Protein AF-E6Q031-F1 (afdb_monomer_lite)

pLDDT: mean 79.94, std 12.67, range [46.47, 94.94]

InterPro domains:
  IPR041916 Anti-sigma factor, zinc-finger domain superfamily [G3DSA:1.10.10.1320] (17-58)

Organism: NCBI:txid410659

Foldseek 3Di:
DDLVVLVVCLVCVQPPPDDDDPVSVVVCVVDVVSVVVSVVVVVVVVVVVPDDDPDPDPCPVVVVVVVVVCVVPVPPQPPVSVVVVVVVCCVPVNDPVPCVVVVVVVVVVCCCVVVVVVVVVVVVVPPDDDDPDPDPPVVVVVVVVVVVVVVVVVVVVVVVVPD

Structure (mmCIF, N/CA/C/O backbone):
data_AF-E6Q031-F1
#
_entry.id   AF-E6Q031-F1
#
loop_
_atom_site.group_PDB
_atom_site.id
_atom_site.type_symbol
_atom_site.label_atom_id
_atom_site.label_alt_id
_atom_site.label_comp_id
_atom_site.label_asym_id
_atom_site.label_entity_id
_atom_site.label_seq_id
_atom_site.pdbx_PDB_ins_code
_atom_site.Cartn_x
_atom_site.Cartn_y
_atom_site.Cartn_z
_atom_site.occupancy
_atom_site.B_iso_or_equiv
_atom_site.auth_seq_id
_atom_site.auth_comp_id
_atom_site.auth_asym_id
_atom_site.auth_atom_id
_atom_site.pdbx_PDB_model_num
ATOM 1 N N . MET A 1 1 ? -12.914 7.758 30.128 1.00 68.50 1 MET A N 1
ATOM 2 C CA . MET A 1 1 ? -12.788 7.711 28.650 1.00 68.50 1 MET A CA 1
ATOM 3 C C . MET A 1 1 ? -14.117 8.090 28.010 1.00 68.50 1 MET A C 1
ATOM 5 O O . MET A 1 1 ? -15.142 7.925 28.657 1.00 68.50 1 MET A O 1
ATOM 9 N N . THR A 1 2 ? -14.118 8.622 26.785 1.00 88.38 2 THR A N 1
ATOM 10 C CA . THR A 1 2 ? -15.358 8.888 26.031 1.00 88.38 2 THR A CA 1
ATOM 11 C C . THR A 1 2 ? -15.638 7.733 25.069 1.00 88.38 2 THR A C 1
ATOM 13 O O . THR A 1 2 ? -14.697 7.117 24.564 1.00 88.38 2 THR A O 1
ATOM 16 N N . CYS A 1 3 ? -16.912 7.470 24.763 1.00 88.44 3 CYS A N 1
ATOM 17 C CA . CYS A 1 3 ? -17.298 6.392 23.843 1.00 88.44 3 CYS A CA 1
ATOM 18 C C . CYS A 1 3 ? -16.631 6.529 22.465 1.00 88.44 3 CYS A C 1
ATOM 20 O O . CYS A 1 3 ? -16.238 5.534 2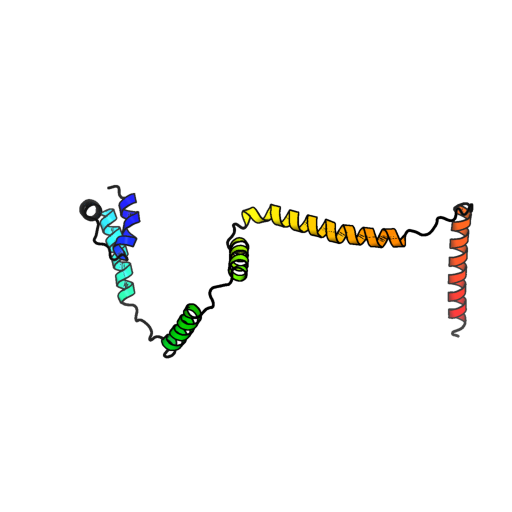1.871 1.00 88.44 3 CYS A O 1
ATOM 22 N N . GLY A 1 4 ? -16.454 7.761 21.967 1.00 88.56 4 GLY A N 1
ATOM 23 C CA . GLY A 1 4 ? -15.810 8.010 20.672 1.00 88.56 4 GLY A CA 1
ATOM 24 C C . GLY A 1 4 ? -14.338 7.586 20.633 1.00 88.56 4 GLY A C 1
ATOM 25 O O . GLY A 1 4 ? -13.894 7.019 19.638 1.00 88.56 4 GLY A O 1
ATOM 26 N N . MET A 1 5 ? -13.598 7.795 21.730 1.00 86.50 5 MET A N 1
ATOM 27 C CA . MET A 1 5 ? -12.213 7.322 21.833 1.00 86.50 5 MET A CA 1
ATOM 28 C C . MET A 1 5 ? -12.155 5.796 21.848 1.00 86.50 5 MET A C 1
ATOM 30 O O . MET A 1 5 ? 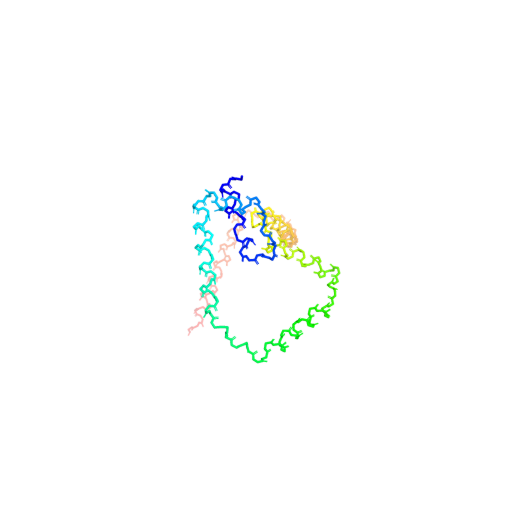-11.397 5.211 21.078 1.00 86.50 5 MET A O 1
ATOM 34 N N . VAL A 1 6 ? -13.001 5.148 22.653 1.00 88.38 6 VAL A N 1
ATOM 35 C CA . VAL A 1 6 ? -13.035 3.680 22.720 1.00 88.38 6 VAL A CA 1
ATOM 36 C C . VAL A 1 6 ? -13.429 3.074 21.377 1.00 88.38 6 VAL A C 1
ATOM 38 O O . VAL A 1 6 ? -12.746 2.167 20.915 1.00 88.38 6 VAL A O 1
ATOM 41 N N . HIS A 1 7 ? -14.438 3.626 20.696 1.00 88.12 7 HIS A N 1
ATOM 42 C CA . HIS A 1 7 ? -14.865 3.162 19.374 1.00 88.12 7 HIS A CA 1
ATOM 43 C C . HIS A 1 7 ? -13.718 3.159 18.350 1.00 88.12 7 HIS A C 1
ATOM 45 O O . HIS A 1 7 ? -13.560 2.193 17.609 1.00 88.12 7 HIS A O 1
ATOM 51 N N . SER A 1 8 ? -12.871 4.195 18.352 1.00 88.75 8 SER A N 1
ATOM 52 C CA . SER A 1 8 ? -11.708 4.262 17.454 1.00 88.75 8 SER A CA 1
ATOM 53 C C . SER A 1 8 ? -10.627 3.215 17.751 1.00 88.75 8 SER A C 1
ATOM 55 O O . SER A 1 8 ? -9.864 2.860 16.858 1.00 88.75 8 SER A O 1
ATOM 57 N N . MET A 1 9 ? -10.578 2.701 18.982 1.00 87.62 9 MET A N 1
ATOM 58 C CA . MET A 1 9 ? -9.595 1.708 19.422 1.00 87.62 9 MET A CA 1
ATOM 59 C C . MET A 1 9 ? -10.090 0.260 19.269 1.00 87.62 9 MET A C 1
ATOM 61 O O . MET A 1 9 ? -9.272 -0.655 19.301 1.00 87.62 9 MET A O 1
ATOM 65 N N . LEU A 1 10 ? -11.396 0.030 19.064 1.00 87.19 10 LEU A N 1
ATOM 66 C CA . LEU A 1 10 ? -11.969 -1.322 18.951 1.00 87.19 10 LEU A CA 1
ATOM 67 C C . LEU A 1 10 ? -11.321 -2.195 17.857 1.00 87.19 10 LEU A C 1
ATOM 69 O O . LEU A 1 10 ? -11.072 -3.366 18.142 1.00 87.19 10 LEU A O 1
ATOM 73 N N . PRO A 1 11 ? -11.024 -1.696 16.635 1.00 86.12 11 PRO A N 1
ATOM 74 C CA . PRO A 1 11 ? -10.413 -2.529 15.597 1.00 86.12 11 PRO A CA 1
ATOM 75 C C . PRO A 1 11 ? -8.995 -2.969 15.965 1.00 86.12 11 PRO A C 1
ATOM 77 O O . PRO A 1 11 ? -8.651 -4.135 15.802 1.00 86.12 11 PRO A O 1
ATOM 80 N N . GLU A 1 12 ? -8.192 -2.057 16.517 1.00 85.75 12 GLU A N 1
ATOM 81 C CA . GLU A 1 12 ? -6.826 -2.364 16.954 1.00 85.75 12 GLU A CA 1
ATOM 82 C C . GLU A 1 12 ? -6.831 -3.405 18.078 1.00 85.75 12 GLU A C 1
ATOM 84 O O . GLU A 1 12 ? -6.000 -4.300 18.097 1.00 85.75 12 GLU A O 1
ATOM 89 N N . MET A 1 13 ? -7.817 -3.363 18.975 1.00 82.12 13 MET A N 1
ATOM 90 C CA . MET A 1 13 ? -7.973 -4.391 20.014 1.00 82.12 13 MET A CA 1
ATOM 91 C C . MET A 1 13 ? -8.370 -5.755 19.469 1.00 82.12 13 MET A C 1
ATOM 93 O O . MET A 1 13 ? -8.132 -6.773 20.114 1.00 82.12 13 MET A O 1
ATOM 97 N N . LEU A 1 14 ? -9.039 -5.772 18.322 1.00 85.12 14 LEU A N 1
ATOM 98 C CA . LEU A 1 14 ? -9.578 -6.988 17.750 1.00 85.12 14 LEU A CA 1
ATOM 99 C C . LEU A 1 14 ? -8.559 -7.706 16.851 1.00 85.12 14 LEU A C 1
ATOM 101 O O . LEU A 1 14 ? -8.535 -8.934 16.831 1.00 85.12 14 LEU A O 1
ATOM 105 N N . PHE A 1 15 ? -7.714 -6.951 16.144 1.00 84.19 15 PHE A N 1
ATOM 106 C CA . PHE A 1 15 ? -6.700 -7.485 15.226 1.00 84.19 15 PHE A CA 1
ATOM 107 C C . PHE A 1 15 ? -5.259 -7.364 15.743 1.00 84.19 15 PHE A C 1
ATOM 109 O O . PHE A 1 15 ? -4.368 -8.053 15.244 1.00 84.19 15 PHE A O 1
ATOM 116 N N . GLY A 1 16 ? -5.010 -6.477 16.703 1.00 77.31 16 GLY A N 1
ATOM 117 C CA . GLY A 1 16 ? -3.687 -6.210 17.250 1.00 77.31 16 GLY A CA 1
ATOM 118 C C . GLY A 1 16 ? -3.263 -7.238 18.295 1.00 77.31 16 GLY A C 1
ATOM 119 O O . GLY A 1 16 ? -4.071 -7.831 19.005 1.00 77.31 16 GLY A O 1
ATOM 120 N N . SER A 1 17 ? -1.951 -7.433 18.419 1.00 61.78 17 SER A N 1
ATOM 121 C CA . SER A 1 17 ? -1.339 -8.320 19.416 1.00 61.78 17 SER A CA 1
ATOM 122 C C . SER A 1 17 ? -1.107 -7.647 20.776 1.00 61.78 17 SER A C 1
ATOM 124 O O . SER A 1 17 ? -0.486 -8.240 21.658 1.00 61.78 17 SER A O 1
ATOM 126 N N . SER A 1 18 ? -1.506 -6.384 20.938 1.00 57.56 18 SER A N 1
ATOM 127 C CA . SER A 1 18 ? -1.286 -5.616 22.164 1.00 57.56 18 SER A CA 1
ATOM 128 C C . SER A 1 18 ? -2.318 -5.965 23.235 1.00 57.56 18 SER A C 1
ATOM 130 O O . SER A 1 18 ? -3.516 -6.000 22.961 1.00 57.56 18 SER A O 1
ATOM 132 N N . SER A 1 19 ? -1.850 -6.169 24.470 1.00 61.12 19 SER A N 1
ATOM 133 C CA . SER A 1 19 ? -2.703 -6.326 25.651 1.00 61.12 19 SER A CA 1
ATOM 134 C C . SER A 1 19 ? -3.661 -5.143 25.785 1.00 61.12 19 SER A C 1
ATOM 136 O O . SER A 1 19 ? -3.236 -3.997 25.623 1.00 61.12 19 SER A O 1
ATOM 138 N N . MET A 1 20 ? -4.927 -5.425 26.096 1.00 66.00 20 MET A N 1
ATOM 139 C CA . MET A 1 20 ? -5.959 -4.406 26.268 1.00 66.00 20 MET A CA 1
ATOM 140 C C . MET A 1 20 ? -5.508 -3.354 27.285 1.00 66.00 20 MET A C 1
ATOM 142 O O . MET A 1 20 ? -5.053 -3.676 28.383 1.00 66.00 20 MET A O 1
ATOM 146 N N . ASP A 1 21 ? -5.621 -2.081 26.907 1.00 79.00 21 ASP A N 1
ATOM 147 C CA . ASP A 1 21 ? -5.434 -0.988 27.851 1.00 79.00 21 ASP A CA 1
ATOM 148 C C . ASP A 1 21 ? -6.534 -1.082 28.920 1.00 79.00 21 ASP A C 1
ATOM 150 O O . ASP A 1 21 ? -7.729 -1.065 28.609 1.00 79.00 21 ASP A O 1
ATOM 154 N N . SER A 1 22 ? -6.126 -1.175 30.187 1.00 81.50 22 SER A N 1
ATOM 155 C CA . SER A 1 22 ? -7.014 -1.240 31.357 1.00 81.50 22 SER A CA 1
ATOM 156 C C . SER A 1 22 ? -8.073 -0.121 31.387 1.00 81.50 22 SER A C 1
ATOM 158 O O . SER A 1 22 ? -9.183 -0.303 31.904 1.00 81.50 22 SER A O 1
ATOM 160 N N . ALA A 1 23 ? -7.774 1.037 30.786 1.00 83.88 23 ALA A N 1
ATOM 161 C CA . ALA A 1 23 ? -8.714 2.150 30.679 1.00 83.88 23 ALA A CA 1
ATOM 162 C C . ALA A 1 23 ? -9.898 1.843 29.740 1.00 83.88 23 ALA A C 1
ATOM 164 O O . ALA A 1 23 ? -11.005 2.347 29.939 1.00 83.88 23 ALA A O 1
ATOM 165 N N . VAL A 1 24 ? -9.687 1.000 28.730 1.00 85.81 24 VAL A N 1
ATOM 166 C CA . VAL A 1 24 ? -10.733 0.589 27.788 1.00 85.81 24 VAL A CA 1
ATOM 167 C C . VAL A 1 24 ? -11.530 -0.591 28.328 1.00 85.81 24 VAL A C 1
ATOM 169 O O . VAL A 1 24 ? -12.749 -0.599 28.180 1.00 85.81 24 VAL A O 1
ATOM 172 N N . GLU A 1 25 ? -10.889 -1.537 29.019 1.00 86.50 25 GLU A N 1
ATOM 173 C CA . GLU A 1 25 ? -11.596 -2.627 29.712 1.00 86.50 25 GLU A CA 1
ATOM 174 C C . GLU A 1 25 ? -12.605 -2.096 30.733 1.00 86.50 25 GLU A C 1
ATOM 176 O O . GLU A 1 25 ? -13.761 -2.523 30.743 1.00 86.50 25 GLU A O 1
ATOM 181 N N . SER A 1 26 ? -12.199 -1.112 31.542 1.00 88.31 26 SER A N 1
ATOM 182 C CA . SER A 1 26 ? -13.100 -0.463 32.503 1.00 88.31 26 SER A CA 1
ATOM 183 C C . SER A 1 26 ? -14.268 0.243 31.810 1.00 88.31 26 SER A C 1
ATOM 185 O O . SER A 1 26 ? -15.412 0.096 32.233 1.00 88.31 26 SER A O 1
ATOM 187 N N . HIS A 1 27 ? -14.026 0.929 30.689 1.00 91.06 27 HIS A N 1
ATOM 188 C CA . HIS A 1 27 ? -15.109 1.558 29.934 1.00 91.06 27 HIS A CA 1
ATOM 189 C C . HIS A 1 27 ? -16.066 0.541 29.296 1.00 91.06 27 HIS A C 1
ATOM 191 O O . HIS A 1 27 ? -17.275 0.766 29.288 1.00 91.06 27 HIS A O 1
ATOM 197 N N . LEU A 1 28 ? -15.557 -0.578 28.772 1.00 89.62 28 LEU A N 1
ATOM 198 C CA . LEU A 1 28 ? -16.390 -1.648 28.213 1.00 89.62 28 LEU A CA 1
ATOM 199 C C . LEU A 1 28 ? -17.247 -2.334 29.285 1.00 89.62 28 LEU A C 1
ATOM 201 O O . LEU A 1 28 ? -18.347 -2.783 28.973 1.00 89.62 28 LEU A O 1
ATOM 205 N N . ALA A 1 29 ? -16.774 -2.394 30.533 1.00 88.75 29 ALA A N 1
ATOM 206 C CA . ALA A 1 29 ? -17.554 -2.906 31.658 1.00 88.75 29 ALA A CA 1
ATOM 207 C C . ALA A 1 29 ? -18.680 -1.945 32.088 1.00 88.75 29 ALA A C 1
ATOM 209 O O . ALA A 1 29 ? -19.731 -2.392 32.541 1.00 88.75 29 ALA A O 1
ATOM 210 N N . GLU A 1 30 ? -18.477 -0.634 31.934 1.00 92.31 30 GLU A N 1
ATOM 211 C CA . GLU A 1 30 ? -19.446 0.396 32.332 1.00 92.31 30 GLU A CA 1
ATOM 212 C C . GLU A 1 30 ? -20.445 0.766 31.221 1.00 92.31 30 GLU A C 1
ATOM 214 O O . GLU A 1 30 ? -21.562 1.200 31.510 1.00 92.31 30 GLU A O 1
ATOM 219 N N . CYS A 1 31 ? -20.070 0.614 29.946 1.00 94.44 31 CYS A N 1
ATOM 220 C CA . CYS A 1 31 ? -20.854 1.081 28.804 1.00 94.44 31 CYS A CA 1
ATOM 221 C C . CYS A 1 31 ? -21.391 -0.073 27.943 1.00 94.44 31 CYS A C 1
ATOM 223 O O . CYS A 1 31 ? -20.680 -0.642 27.111 1.00 94.44 31 CYS A O 1
ATOM 225 N N . SER A 1 32 ? -22.691 -0.357 28.073 1.00 91.88 32 SER A N 1
ATOM 226 C CA . SER A 1 32 ? -23.362 -1.441 27.339 1.00 91.88 32 SER A CA 1
ATOM 227 C C . SER A 1 32 ? -23.353 -1.266 25.816 1.00 91.88 32 SER A C 1
ATOM 229 O O . SER A 1 32 ? -23.251 -2.250 25.090 1.00 91.88 32 SER A O 1
ATOM 231 N N . SER A 1 33 ? -23.414 -0.031 25.304 1.00 92.31 33 SER A N 1
ATOM 232 C CA . SER A 1 33 ? -23.404 0.220 23.855 1.00 92.31 33 SER A CA 1
ATOM 233 C C . SER A 1 33 ? -22.047 -0.096 23.222 1.00 92.31 33 SER A C 1
ATOM 235 O O . SER A 1 33 ? -21.992 -0.726 22.166 1.00 92.31 33 SER A O 1
ATOM 237 N N . CYS A 1 34 ? -20.947 0.290 23.874 1.00 91.12 34 CYS A N 1
ATOM 238 C CA . CYS A 1 34 ? -19.597 -0.053 23.430 1.00 91.12 34 CYS A CA 1
ATOM 239 C C . CYS A 1 34 ? -19.331 -1.559 23.561 1.00 91.12 34 CYS A C 1
ATOM 241 O O . CYS A 1 34 ? -18.721 -2.145 22.666 1.00 91.12 34 CYS A O 1
ATOM 243 N N . GLN A 1 35 ? -19.835 -2.198 24.622 1.00 92.44 35 GLN A N 1
ATOM 244 C CA . GLN A 1 35 ? -19.751 -3.649 24.795 1.00 92.44 35 GLN A CA 1
ATOM 245 C C . GLN A 1 35 ? -20.463 -4.403 23.664 1.00 92.44 35 GLN A C 1
ATOM 247 O O . GLN A 1 35 ? -19.886 -5.328 23.091 1.00 92.44 35 GLN A O 1
ATOM 252 N N . GLN A 1 36 ? -21.682 -3.984 23.314 1.00 93.88 36 GLN A N 1
ATOM 253 C CA . GLN A 1 36 ? -22.458 -4.594 22.236 1.00 93.88 36 GLN A CA 1
ATOM 254 C C . GLN A 1 36 ? -21.754 -4.450 20.879 1.00 93.88 36 GLN A C 1
ATOM 256 O O . GLN A 1 36 ? -21.590 -5.428 20.157 1.00 93.88 36 GLN A O 1
ATOM 261 N N . GLN A 1 37 ? -21.248 -3.256 20.557 1.00 91.56 37 GLN A N 1
ATOM 262 C CA . GLN A 1 37 ? -20.494 -3.046 19.314 1.00 91.56 37 GLN A CA 1
ATOM 263 C C . GLN A 1 37 ? -19.253 -3.942 19.234 1.00 91.56 37 GLN A C 1
ATOM 265 O O . GLN A 1 37 ? -18.958 -4.504 18.181 1.00 91.56 37 GLN A O 1
ATOM 270 N N . PHE A 1 38 ? -18.532 -4.102 20.346 1.00 92.25 38 PHE A N 1
ATOM 271 C CA . PHE A 1 38 ? -17.373 -4.987 20.391 1.00 92.25 38 PHE A CA 1
ATOM 272 C C . PHE A 1 38 ? -17.763 -6.461 20.228 1.00 92.25 38 PHE A C 1
ATOM 274 O O . PHE A 1 38 ? -17.071 -7.201 19.525 1.00 92.25 38 PHE A O 1
ATOM 281 N N . SER A 1 39 ? -18.879 -6.896 20.827 1.00 91.31 39 SER A N 1
ATOM 282 C CA . SER A 1 39 ? -19.379 -8.258 20.628 1.00 91.31 39 SER A CA 1
ATOM 283 C C . SER A 1 39 ? -19.814 -8.513 19.188 1.00 91.31 39 SER A C 1
ATOM 285 O O . SER A 1 39 ? -19.493 -9.573 18.658 1.00 91.31 39 SER A O 1
ATOM 287 N N . ASP A 1 40 ? -20.462 -7.546 18.537 1.00 92.62 40 ASP A N 1
ATOM 288 C CA . ASP A 1 40 ? -20.896 -7.659 17.139 1.00 92.62 40 ASP A CA 1
ATOM 289 C C . ASP A 1 40 ? -19.684 -7.765 16.196 1.00 92.62 40 ASP A C 1
ATOM 291 O O . ASP A 1 40 ? -19.643 -8.596 15.281 1.00 92.62 40 ASP A O 1
ATOM 295 N N . LEU A 1 41 ? -18.639 -6.973 16.460 1.00 91.31 41 LEU A N 1
ATOM 296 C CA . LEU A 1 41 ? -17.389 -7.017 15.700 1.00 91.31 41 LEU A CA 1
ATOM 297 C C . LEU A 1 41 ? -16.667 -8.363 15.887 1.00 91.31 41 LEU A C 1
ATOM 299 O O . LEU A 1 41 ? -16.235 -8.975 14.909 1.00 91.31 41 LEU A O 1
ATOM 303 N N . ARG A 1 42 ? -16.611 -8.875 17.126 1.00 90.81 42 ARG A N 1
ATOM 304 C CA . ARG A 1 42 ? -16.081 -10.216 17.430 1.00 90.81 42 ARG A CA 1
ATOM 305 C C . ARG A 1 42 ? -16.858 -11.321 16.730 1.00 90.81 42 ARG A C 1
ATOM 307 O O . ARG A 1 42 ? -16.246 -12.217 16.159 1.00 90.81 42 ARG A O 1
ATOM 314 N N . GLN A 1 43 ? -18.187 -11.258 16.749 1.00 92.00 43 GLN A N 1
ATOM 315 C CA . GLN A 1 43 ? -19.022 -12.222 16.035 1.00 92.00 43 GLN A CA 1
ATOM 316 C C . GLN A 1 43 ? -18.711 -12.212 14.538 1.00 92.00 43 GLN A C 1
ATOM 318 O O . GLN A 1 43 ? -18.565 -13.275 13.945 1.00 92.00 43 GLN A O 1
ATOM 323 N N . THR A 1 44 ? -18.533 -11.029 13.948 1.00 90.69 44 THR A N 1
ATOM 324 C CA . THR A 1 44 ? -18.197 -10.890 12.524 1.00 90.69 44 THR A CA 1
ATOM 325 C C . THR A 1 44 ? -16.865 -11.558 12.175 1.00 90.69 44 THR A C 1
ATOM 327 O O . THR A 1 44 ? -16.776 -12.227 11.150 1.00 90.69 44 THR A O 1
ATOM 330 N N . ILE A 1 45 ? -15.842 -11.439 13.026 1.00 89.56 45 ILE A N 1
ATOM 331 C CA . ILE A 1 45 ? -14.566 -12.142 12.806 1.00 89.56 45 ILE A CA 1
ATOM 332 C C . ILE A 1 45 ? -14.703 -13.640 13.011 1.00 89.56 45 ILE A C 1
ATOM 334 O O . ILE A 1 45 ? -14.201 -14.403 12.196 1.00 89.56 45 ILE A O 1
ATOM 338 N N . ASN A 1 46 ? -15.422 -14.075 14.041 1.00 89.44 46 ASN A N 1
ATOM 339 C CA . ASN A 1 46 ? -15.626 -15.502 14.273 1.00 89.44 46 ASN A CA 1
ATOM 340 C C . ASN A 1 46 ? -16.343 -16.180 13.087 1.00 89.44 46 ASN A C 1
ATOM 342 O O . ASN A 1 46 ? -16.164 -17.373 12.860 1.00 89.44 46 ASN A O 1
ATOM 346 N N . LEU A 1 47 ? -17.139 -15.441 12.301 1.00 89.50 47 LEU A N 1
ATOM 347 C CA . LEU A 1 47 ? -17.698 -15.955 11.044 1.00 89.50 47 LEU A CA 1
ATOM 348 C C . LEU A 1 47 ? -16.621 -16.202 9.975 1.00 89.50 47 LEU A C 1
ATOM 350 O O . LEU A 1 47 ? -16.773 -17.117 9.167 1.00 89.50 47 LEU A O 1
ATOM 354 N N . LEU A 1 48 ? -15.541 -15.415 9.969 1.00 87.94 48 LEU A N 1
ATOM 355 C CA . LEU A 1 48 ? -14.406 -15.604 9.063 1.00 87.94 48 LEU A CA 1
ATOM 356 C C . LEU A 1 48 ? -13.572 -16.837 9.433 1.00 87.94 48 LEU A C 1
ATOM 358 O O . LEU A 1 48 ? -13.003 -17.446 8.534 1.00 87.94 48 LEU A O 1
ATOM 362 N N . ASP A 1 49 ? -13.558 -17.268 10.699 1.00 84.94 49 ASP A N 1
ATOM 363 C CA . ASP A 1 49 ? -12.861 -18.500 11.111 1.00 84.94 49 ASP A CA 1
ATOM 364 C C . ASP A 1 49 ? -13.472 -19.763 10.482 1.00 84.94 49 ASP A C 1
ATOM 366 O O . ASP A 1 49 ? -12.793 -20.770 10.291 1.00 84.94 49 ASP A O 1
ATOM 370 N N . GLY A 1 50 ? -14.760 -19.711 10.124 1.00 83.88 50 GLY A N 1
ATOM 371 C CA . GLY A 1 50 ? -15.436 -20.782 9.390 1.00 83.88 50 GLY A CA 1
ATOM 372 C C . GLY A 1 50 ? -15.078 -20.835 7.903 1.00 83.88 50 GLY A C 1
ATOM 373 O O . GLY A 1 50 ? -15.488 -21.767 7.207 1.00 83.88 50 GLY A O 1
ATOM 374 N N . TRP A 1 51 ? -14.340 -19.846 7.391 1.00 86.62 51 TRP A N 1
ATOM 375 C CA . TRP A 1 51 ? -13.932 -19.815 5.996 1.00 86.62 51 TRP A CA 1
ATOM 376 C C . TRP A 1 51 ? -12.843 -20.858 5.740 1.00 86.62 51 TRP A C 1
ATOM 378 O O . TRP A 1 51 ? -11.728 -20.777 6.255 1.00 86.62 51 TRP A O 1
ATOM 388 N N . THR A 1 52 ? -13.139 -21.837 4.886 1.00 82.31 52 THR A N 1
ATOM 389 C CA . THR A 1 52 ? -12.147 -22.826 4.463 1.00 82.31 52 THR A CA 1
ATOM 390 C C . THR A 1 52 ? -11.091 -22.150 3.600 1.00 82.31 52 THR A C 1
ATOM 392 O O . THR A 1 52 ? -11.389 -21.683 2.497 1.00 82.31 52 THR A O 1
ATOM 395 N N . VAL A 1 53 ? -9.853 -22.102 4.090 1.00 83.62 53 VAL A N 1
ATOM 396 C CA . VAL A 1 53 ? -8.717 -21.607 3.310 1.00 83.62 53 VAL A CA 1
ATOM 397 C C . VAL A 1 53 ? -8.524 -22.543 2.111 1.00 83.62 53 VAL A C 1
ATOM 399 O O . VAL A 1 53 ? -8.287 -23.735 2.319 1.00 83.62 53 VAL A O 1
ATOM 402 N N . PRO A 1 54 ? -8.661 -22.054 0.865 1.00 86.31 54 PRO A N 1
ATOM 403 C CA . PRO A 1 54 ? -8.394 -22.882 -0.302 1.00 86.31 54 PRO A CA 1
ATOM 404 C C . PRO A 1 54 ? -6.922 -23.296 -0.301 1.00 86.31 54 PRO A C 1
ATOM 406 O O . PRO A 1 54 ? -6.057 -22.509 0.091 1.00 86.31 54 PRO A O 1
ATOM 409 N N . GLU A 1 55 ? -6.633 -24.518 -0.752 1.00 85.44 55 GLU A N 1
ATOM 410 C CA . GLU A 1 55 ? -5.249 -24.965 -0.888 1.00 85.44 55 GLU A CA 1
ATOM 411 C C . GLU A 1 55 ? -4.507 -23.997 -1.827 1.00 85.44 55 GLU A C 1
ATOM 413 O O . GLU A 1 55 ? -4.999 -23.710 -2.929 1.00 85.44 55 GLU A O 1
ATOM 418 N N . PRO A 1 56 ? -3.367 -23.425 -1.397 1.00 84.62 56 PRO A N 1
ATOM 419 C CA . PRO A 1 56 ? -2.597 -22.546 -2.256 1.00 84.62 56 PRO A CA 1
ATOM 420 C C . PRO A 1 56 ? -2.154 -23.318 -3.502 1.00 84.62 56 PRO A C 1
ATOM 422 O O . PRO A 1 56 ? -1.915 -24.522 -3.457 1.00 84.62 56 PRO A O 1
ATOM 425 N N . ASN A 1 57 ? -2.016 -22.613 -4.627 1.00 88.31 57 ASN A N 1
ATOM 426 C CA . ASN A 1 57 ? -1.462 -23.199 -5.847 1.00 88.31 57 ASN A CA 1
ATOM 427 C C . ASN A 1 57 ? -0.133 -23.919 -5.513 1.00 88.31 57 ASN A C 1
ATOM 429 O O . ASN A 1 57 ? 0.705 -23.307 -4.846 1.00 88.31 57 ASN A O 1
ATOM 433 N N . PRO A 1 58 ? 0.107 -25.160 -5.980 1.00 91.12 58 PRO A N 1
ATOM 434 C CA . PRO A 1 58 ? 1.347 -25.895 -5.704 1.00 91.12 58 PRO A CA 1
ATOM 435 C C . PRO A 1 58 ? 2.624 -25.129 -6.089 1.00 91.12 58 PRO A C 1
ATOM 437 O O . PRO A 1 58 ? 3.676 -25.340 -5.492 1.00 91.12 58 PRO A O 1
ATOM 440 N N . TYR A 1 59 ? 2.540 -24.199 -7.045 1.00 92.50 59 TYR A N 1
ATOM 441 C CA . TYR A 1 59 ? 3.657 -23.345 -7.467 1.00 92.50 59 TYR A CA 1
ATOM 442 C C . TYR A 1 59 ? 3.705 -21.985 -6.758 1.00 92.50 59 TYR A C 1
ATOM 444 O O . TYR A 1 59 ? 4.529 -21.134 -7.095 1.00 92.50 59 TYR A O 1
ATOM 452 N N . PHE A 1 60 ? 2.821 -21.733 -5.791 1.00 93.62 60 PHE A N 1
ATOM 453 C CA . PHE A 1 60 ? 2.774 -20.458 -5.078 1.00 93.62 60 PHE A CA 1
ATOM 454 C C . PHE A 1 60 ? 4.112 -20.159 -4.404 1.00 93.62 60 PHE A C 1
ATOM 456 O O . PHE A 1 60 ? 4.670 -19.089 -4.628 1.00 93.62 60 PHE A O 1
ATOM 463 N N . MET A 1 61 ? 4.662 -21.122 -3.656 1.00 94.38 61 MET A N 1
ATOM 464 C CA . MET A 1 61 ? 5.931 -20.935 -2.947 1.00 94.38 61 MET A CA 1
ATOM 465 C C . MET A 1 61 ? 7.090 -20.725 -3.920 1.00 94.38 61 MET A C 1
ATOM 467 O O . MET A 1 61 ? 7.886 -19.816 -3.724 1.00 94.38 61 MET A O 1
ATOM 471 N N . THR A 1 62 ? 7.128 -21.460 -5.034 1.00 93.69 62 THR A N 1
ATOM 472 C CA . THR A 1 62 ? 8.187 -21.290 -6.039 1.00 93.69 62 THR A CA 1
ATOM 473 C C . THR A 1 62 ? 8.124 -19.919 -6.711 1.00 93.69 62 THR A C 1
ATOM 475 O O . THR A 1 62 ? 9.150 -19.263 -6.894 1.00 93.69 62 THR A O 1
ATOM 478 N N . HIS A 1 63 ? 6.922 -19.440 -7.055 1.00 94.06 63 HIS A N 1
ATOM 479 C CA . HIS A 1 63 ? 6.751 -18.095 -7.607 1.00 94.06 63 HIS A CA 1
ATOM 480 C C . HIS A 1 63 ? 7.078 -17.019 -6.573 1.00 94.06 63 HIS A C 1
ATOM 482 O O . HIS A 1 63 ? 7.729 -16.032 -6.911 1.00 94.06 63 HIS A O 1
ATOM 488 N N . PHE A 1 64 ? 6.655 -17.217 -5.326 1.00 94.19 64 PHE A N 1
ATOM 489 C CA . PHE A 1 64 ? 6.927 -16.303 -4.227 1.00 94.19 64 PHE A CA 1
ATOM 490 C C . PHE A 1 64 ? 8.429 -16.170 -3.969 1.00 94.19 64 PHE A C 1
ATOM 492 O O . PHE A 1 64 ? 8.943 -15.056 -3.959 1.00 94.19 64 PHE A O 1
ATOM 499 N N . GLU A 1 65 ? 9.147 -17.284 -3.845 1.00 94.75 65 GLU A N 1
ATOM 500 C CA . GLU A 1 65 ? 10.602 -17.302 -3.667 1.00 94.75 65 GLU A CA 1
ATOM 501 C C . GLU A 1 65 ? 11.323 -16.659 -4.850 1.00 94.75 65 GLU A C 1
ATOM 503 O O . GLU A 1 65 ? 12.250 -15.876 -4.651 1.00 94.75 65 GLU A O 1
ATOM 508 N N . THR A 1 66 ? 10.857 -16.917 -6.077 1.00 94.56 66 THR A N 1
ATOM 509 C CA . THR A 1 66 ? 11.413 -16.280 -7.277 1.00 94.56 66 THR A CA 1
ATOM 510 C C . THR A 1 66 ? 11.274 -14.763 -7.182 1.00 94.56 66 THR A C 1
ATOM 512 O O . THR A 1 66 ? 12.279 -14.061 -7.252 1.00 94.56 66 THR A O 1
ATOM 515 N N . ARG A 1 67 ? 10.066 -14.247 -6.916 1.00 93.19 67 ARG A N 1
ATOM 516 C CA . ARG A 1 67 ? 9.826 -12.804 -6.739 1.00 93.19 67 ARG A CA 1
ATOM 517 C C . ARG A 1 67 ? 10.625 -12.211 -5.584 1.00 93.19 67 ARG A C 1
ATOM 519 O O . ARG A 1 67 ? 11.190 -11.134 -5.720 1.00 93.19 67 ARG A O 1
ATOM 526 N N . LEU A 1 68 ? 10.704 -12.915 -4.459 1.00 94.94 68 LEU A N 1
ATOM 527 C CA . LEU A 1 68 ? 11.456 -12.457 -3.297 1.00 94.94 68 LEU A CA 1
ATOM 528 C C . LEU A 1 68 ? 12.952 -12.356 -3.612 1.00 94.94 68 LEU A C 1
ATOM 530 O O . LEU A 1 68 ? 13.596 -11.374 -3.255 1.00 94.94 68 LEU A O 1
ATOM 534 N N . SER A 1 69 ? 13.494 -13.346 -4.323 1.00 91.06 69 SER A N 1
ATOM 535 C CA . SER A 1 69 ? 14.886 -13.343 -4.766 1.00 91.06 69 SER A CA 1
ATOM 536 C C . SER A 1 69 ? 15.163 -12.270 -5.820 1.00 91.06 69 SER A C 1
ATOM 538 O O . SER A 1 69 ? 16.236 -11.672 -5.793 1.00 91.06 69 SER A O 1
ATOM 540 N N . GLU A 1 70 ? 14.206 -11.987 -6.710 1.00 89.81 70 GLU A N 1
ATOM 541 C CA . GLU A 1 70 ? 14.280 -10.881 -7.668 1.00 89.81 70 GLU A CA 1
ATOM 542 C C . GLU A 1 70 ? 14.378 -9.545 -6.933 1.00 89.81 70 GLU A C 1
ATOM 544 O O . GLU A 1 70 ? 15.234 -8.742 -7.281 1.00 89.81 70 GLU A O 1
ATOM 549 N N . GLU A 1 71 ? 13.572 -9.329 -5.891 1.00 86.44 71 GLU A N 1
ATOM 550 C CA . GLU A 1 71 ? 13.599 -8.095 -5.094 1.00 86.44 71 GLU A CA 1
ATOM 551 C C . GLU A 1 71 ? 14.853 -7.985 -4.215 1.00 86.44 71 GLU A C 1
ATOM 553 O O . GLU A 1 71 ? 15.445 -6.913 -4.093 1.00 86.44 71 GLU A O 1
ATOM 558 N N . TRP A 1 72 ? 15.309 -9.088 -3.616 1.00 85.50 72 TRP A N 1
ATOM 559 C CA . TRP A 1 72 ? 16.533 -9.094 -2.804 1.00 85.50 72 TRP A CA 1
ATOM 560 C C . TRP A 1 72 ? 17.793 -8.873 -3.639 1.00 85.50 72 TRP A C 1
ATOM 562 O O . TRP A 1 72 ? 18.712 -8.184 -3.195 1.00 85.50 72 TRP A O 1
ATOM 572 N N . ASN A 1 73 ? 17.832 -9.442 -4.844 1.00 84.56 73 ASN A N 1
ATOM 573 C CA . ASN A 1 73 ? 18.934 -9.272 -5.787 1.00 84.56 73 ASN A CA 1
ATOM 574 C C . ASN A 1 73 ? 18.705 -8.111 -6.759 1.00 84.56 73 ASN A C 1
ATOM 576 O O . ASN A 1 73 ? 19.558 -7.870 -7.620 1.00 84.56 73 ASN A O 1
ATOM 580 N N . ALA A 1 74 ? 17.588 -7.387 -6.638 1.00 80.12 74 ALA A N 1
ATOM 581 C CA . ALA A 1 74 ? 17.327 -6.222 -7.459 1.00 80.12 74 ALA A CA 1
ATOM 582 C C . ALA A 1 74 ? 18.491 -5.250 -7.246 1.00 80.12 74 ALA A C 1
ATOM 584 O O . ALA A 1 74 ? 18.797 -4.878 -6.103 1.00 80.12 74 ALA A O 1
ATOM 585 N N . PRO A 1 75 ? 19.190 -4.839 -8.320 1.00 75.12 75 PRO A N 1
ATOM 586 C CA . PRO A 1 75 ? 20.277 -3.895 -8.179 1.00 75.12 75 PRO A CA 1
ATOM 587 C C . PRO A 1 75 ? 19.711 -2.654 -7.503 1.00 75.12 75 PRO A C 1
ATOM 589 O O . PRO A 1 75 ? 18.705 -2.103 -7.955 1.00 75.12 75 PRO A O 1
ATOM 592 N N . ARG A 1 76 ? 20.351 -2.219 -6.407 1.00 65.75 76 ARG A N 1
ATOM 593 C CA . ARG A 1 76 ? 20.006 -0.958 -5.744 1.00 65.75 76 ARG A CA 1
ATOM 594 C C . ARG A 1 76 ? 19.885 0.094 -6.831 1.00 65.75 76 ARG A C 1
ATOM 596 O O . ARG A 1 76 ? 20.886 0.406 -7.475 1.00 65.75 76 ARG A O 1
ATOM 603 N N . ALA A 1 77 ? 18.661 0.583 -7.043 1.00 67.12 77 ALA A N 1
ATOM 604 C CA . ALA A 1 77 ? 18.359 1.524 -8.104 1.00 67.12 77 ALA A CA 1
ATOM 605 C C . ALA A 1 77 ? 19.422 2.624 -8.080 1.00 67.12 77 ALA A C 1
ATOM 607 O O . ALA A 1 77 ? 19.579 3.326 -7.071 1.00 67.12 77 ALA A O 1
ATOM 608 N N . GLY A 1 78 ? 20.200 2.712 -9.164 1.00 77.75 78 GLY A N 1
ATOM 609 C CA . GLY A 1 78 ? 21.192 3.764 -9.320 1.00 77.75 78 GLY A CA 1
ATOM 610 C C . GLY A 1 78 ? 20.514 5.116 -9.128 1.00 77.75 78 GLY A C 1
ATOM 611 O O . GLY A 1 78 ? 19.303 5.245 -9.314 1.00 77.75 78 GLY A O 1
ATOM 612 N N . TRP A 1 79 ? 21.273 6.138 -8.746 1.00 83.94 79 TRP A N 1
ATOM 613 C CA . TRP A 1 79 ? 20.711 7.457 -8.441 1.00 83.94 79 TRP A CA 1
ATOM 614 C C . TRP A 1 79 ? 19.742 7.978 -9.527 1.00 83.94 79 TRP A C 1
ATOM 616 O O . TRP A 1 79 ? 18.708 8.533 -9.180 1.00 83.94 79 TRP A O 1
ATOM 626 N N . LEU A 1 80 ? 20.008 7.693 -10.812 1.00 86.81 80 LEU A N 1
ATOM 627 C CA . LEU A 1 80 ? 19.117 7.998 -11.942 1.00 86.81 80 LEU A CA 1
ATOM 628 C C . LEU A 1 80 ? 17.784 7.240 -11.906 1.00 86.81 80 LEU A C 1
ATOM 630 O O . LEU A 1 80 ? 16.733 7.829 -12.124 1.00 86.81 80 LEU A O 1
ATOM 634 N N . ALA A 1 81 ? 17.799 5.940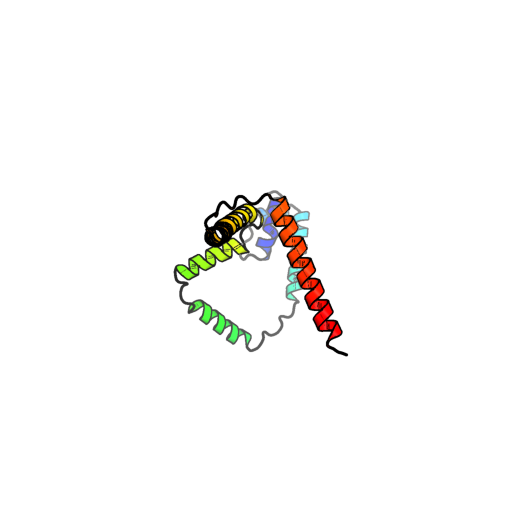 -11.618 1.00 82.88 81 ALA A N 1
ATOM 635 C CA . ALA A 1 81 ? 16.567 5.163 -11.495 1.00 82.88 81 ALA A CA 1
ATOM 636 C C . ALA A 1 81 ? 15.729 5.663 -10.307 1.00 82.88 81 ALA A C 1
ATOM 638 O O . ALA A 1 81 ? 14.514 5.792 -10.421 1.00 82.88 81 ALA A O 1
ATOM 639 N N . ARG A 1 82 ? 16.383 6.055 -9.204 1.00 82.19 82 ARG A N 1
ATOM 640 C CA . ARG A 1 82 ? 15.712 6.646 -8.037 1.00 82.19 82 ARG A CA 1
ATOM 641 C C . ARG A 1 82 ? 15.105 8.021 -8.337 1.00 82.19 82 ARG A C 1
ATOM 643 O O . ARG A 1 82 ? 14.015 8.321 -7.856 1.00 82.19 82 ARG A O 1
ATOM 650 N N . THR A 1 83 ? 15.774 8.869 -9.120 1.00 84.69 83 THR A N 1
ATOM 651 C CA . THR A 1 83 ? 15.224 10.184 -9.494 1.00 84.69 83 THR A CA 1
ATOM 652 C C . THR A 1 83 ? 14.080 10.060 -10.494 1.00 84.69 83 THR A C 1
ATOM 654 O O . THR A 1 83 ? 13.071 10.748 -10.333 1.00 84.69 83 THR A O 1
ATOM 657 N N . ILE A 1 84 ? 14.188 9.159 -11.475 1.00 86.88 84 ILE A N 1
ATOM 658 C CA . ILE A 1 84 ? 13.105 8.861 -12.424 1.00 86.88 84 ILE A CA 1
ATOM 659 C C . ILE A 1 84 ? 11.882 8.316 -11.681 1.00 86.88 84 ILE A C 1
ATOM 661 O O . ILE A 1 84 ? 10.766 8.773 -11.935 1.00 86.88 84 ILE A O 1
ATOM 665 N N . ASP A 1 85 ? 12.078 7.403 -10.728 1.00 84.81 85 ASP A N 1
ATOM 666 C CA . ASP A 1 85 ? 10.981 6.841 -9.941 1.00 84.81 85 ASP A CA 1
ATOM 667 C C . ASP A 1 85 ? 10.308 7.898 -9.048 1.00 84.81 85 ASP A C 1
ATOM 669 O O . ASP A 1 85 ? 9.085 8.026 -9.051 1.00 84.81 85 ASP A O 1
ATOM 673 N N . HIS A 1 86 ? 11.080 8.776 -8.395 1.00 82.94 86 HIS A N 1
ATOM 674 C CA . HIS A 1 86 ? 10.524 9.914 -7.649 1.00 82.94 86 HIS A CA 1
ATOM 675 C C . HIS A 1 86 ? 9.733 10.893 -8.526 1.00 82.94 86 HIS A C 1
ATOM 677 O O . HIS A 1 86 ? 8.688 11.397 -8.099 1.00 82.94 86 HIS A O 1
ATOM 683 N N . LEU A 1 87 ? 10.211 11.181 -9.739 1.00 84.19 87 LEU A N 1
ATOM 684 C CA . LEU A 1 87 ? 9.489 12.019 -10.697 1.00 84.19 87 LEU A CA 1
ATOM 685 C C . LEU A 1 87 ? 8.184 11.342 -11.122 1.00 84.19 87 LEU A C 1
ATOM 687 O O . LEU A 1 87 ? 7.133 11.983 -11.100 1.00 84.19 87 LEU A O 1
ATOM 691 N N . ARG A 1 88 ? 8.223 10.041 -11.429 1.00 83.56 88 ARG A N 1
ATOM 692 C CA . ARG A 1 88 ? 7.039 9.258 -11.800 1.00 83.56 88 ARG A CA 1
ATOM 693 C C . ARG A 1 88 ? 6.027 9.200 -10.663 1.00 83.56 88 ARG A C 1
ATOM 695 O O . ARG A 1 88 ? 4.851 9.456 -10.899 1.00 83.56 88 ARG A O 1
ATOM 702 N N . ALA A 1 89 ? 6.471 8.947 -9.436 1.00 81.69 89 ALA A N 1
ATOM 703 C CA . ALA A 1 89 ? 5.616 8.941 -8.258 1.00 81.69 89 ALA A CA 1
ATOM 704 C C . ALA A 1 89 ? 4.965 10.313 -8.030 1.00 81.69 89 ALA A C 1
ATOM 706 O O . ALA A 1 89 ? 3.768 10.387 -7.766 1.00 81.69 89 ALA A O 1
ATOM 707 N N . ARG A 1 90 ? 5.703 11.415 -8.225 1.00 77.75 90 ARG A N 1
ATOM 708 C CA . ARG A 1 90 ? 5.120 12.767 -8.198 1.00 77.75 90 ARG A CA 1
ATOM 709 C C . ARG A 1 90 ? 4.127 13.028 -9.322 1.00 77.75 90 ARG A C 1
ATOM 711 O O . ARG A 1 90 ? 3.237 13.845 -9.137 1.00 77.75 90 ARG A O 1
ATOM 718 N N . VAL A 1 91 ? 4.285 12.400 -10.480 1.00 79.56 91 VAL A N 1
ATOM 719 C CA . VAL A 1 91 ? 3.368 12.598 -11.608 1.00 79.56 91 VAL A CA 1
ATOM 720 C C . VAL A 1 91 ? 2.101 11.757 -11.452 1.00 79.56 91 VAL A C 1
ATOM 722 O O . VAL A 1 91 ? 1.009 12.249 -11.720 1.00 79.56 91 VAL A O 1
ATOM 725 N N . VAL A 1 92 ? 2.239 10.513 -10.994 1.00 80.62 92 VAL A N 1
ATOM 726 C CA . VAL A 1 92 ? 1.137 9.547 -10.865 1.00 80.62 92 VAL A CA 1
ATOM 727 C C . VAL A 1 92 ? 0.354 9.749 -9.568 1.00 80.62 92 VAL A C 1
ATOM 729 O O . VAL A 1 92 ? -0.874 9.791 -9.596 1.00 80.62 92 VAL A O 1
ATOM 732 N N . TYR A 1 93 ? 1.052 9.903 -8.440 1.00 75.38 93 TYR A N 1
ATOM 733 C CA . TYR A 1 93 ? 0.446 10.071 -7.113 1.00 75.38 93 TYR A CA 1
ATOM 734 C C . TYR A 1 93 ? 0.404 11.530 -6.654 1.00 75.38 93 TYR A C 1
ATOM 736 O O . TYR A 1 93 ? -0.207 11.847 -5.633 1.00 75.38 93 TYR A O 1
ATOM 744 N N . GLY A 1 94 ? 1.040 12.443 -7.392 1.00 69.56 94 GLY A N 1
ATOM 745 C CA . GLY A 1 94 ? 0.886 13.866 -7.135 1.00 69.56 94 GLY A CA 1
ATOM 746 C C . GLY A 1 94 ? -0.544 14.303 -7.401 1.00 69.56 94 GLY A C 1
ATOM 747 O O . GLY A 1 94 ? -1.155 13.945 -8.406 1.00 6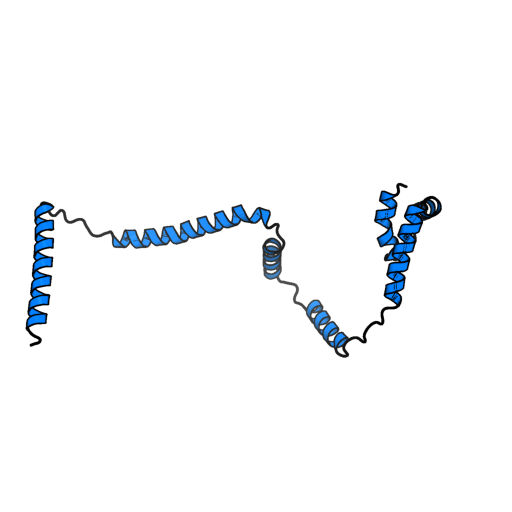9.56 94 GLY A O 1
ATOM 748 N N . SER A 1 95 ? -1.074 15.098 -6.474 1.00 65.69 95 SER A N 1
ATOM 749 C CA . SER A 1 95 ? -2.414 15.664 -6.561 1.00 65.69 95 SER A CA 1
ATOM 750 C C . SER A 1 95 ? -2.665 16.261 -7.951 1.00 65.69 95 SER A C 1
ATOM 752 O O . SER A 1 95 ? -2.039 17.254 -8.337 1.00 65.69 95 SER A O 1
ATOM 754 N N . ARG A 1 96 ? -3.623 15.671 -8.686 1.00 58.97 96 ARG A N 1
ATOM 755 C CA . ARG A 1 96 ? -4.084 16.123 -10.018 1.00 58.97 96 ARG A CA 1
ATOM 756 C C . ARG A 1 96 ? -4.455 17.614 -10.045 1.00 58.97 96 ARG A C 1
ATOM 758 O O . ARG A 1 96 ? -4.477 18.223 -11.106 1.00 58.97 96 ARG A O 1
ATOM 765 N N . TRP A 1 97 ? -4.678 18.211 -8.876 1.00 57.47 97 TRP A N 1
ATOM 766 C CA . TRP A 1 97 ? -5.095 19.593 -8.679 1.00 57.47 97 TRP A CA 1
ATOM 767 C C . TRP A 1 97 ? -3.963 20.619 -8.862 1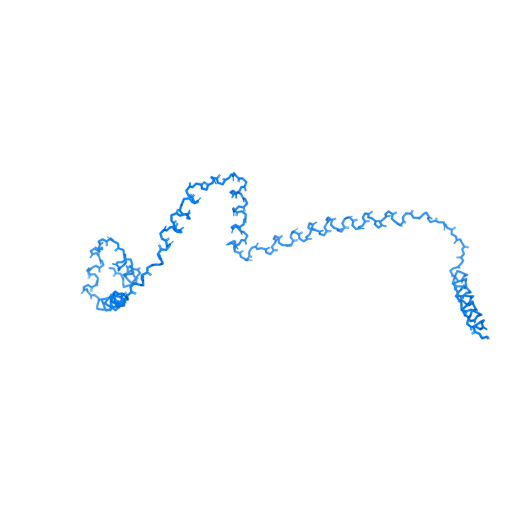.00 57.47 97 TRP A C 1
ATOM 769 O O . TRP A 1 97 ? -4.250 21.791 -9.067 1.00 57.47 97 TRP A O 1
ATOM 779 N N . LYS A 1 98 ? -2.679 20.220 -8.845 1.00 62.50 98 LYS A N 1
ATOM 780 C CA . LYS A 1 98 ? -1.536 21.147 -9.049 1.00 62.50 98 LYS A CA 1
ATOM 781 C C . LYS A 1 98 ? -0.860 21.041 -10.425 1.00 62.50 98 LYS A C 1
ATOM 783 O O . LYS A 1 98 ? 0.154 21.694 -10.654 1.00 62.50 98 LYS A O 1
ATOM 788 N N . MET A 1 99 ? -1.407 20.248 -11.349 1.00 62.00 99 MET A N 1
ATOM 789 C CA . MET A 1 99 ? -0.820 20.021 -12.684 1.00 62.00 99 MET A CA 1
ATOM 790 C C . MET A 1 99 ? -1.153 21.120 -13.711 1.00 62.00 99 MET A C 1
ATOM 792 O O . MET A 1 99 ? -0.435 21.267 -14.699 1.00 62.00 99 MET A O 1
ATOM 796 N N . GLN A 1 100 ? -2.201 21.921 -13.481 1.00 63.34 100 GLN A N 1
ATOM 797 C CA . GLN A 1 100 ? -2.634 22.988 -14.398 1.00 63.34 100 GLN A CA 1
ATOM 798 C C . GLN A 1 100 ? -1.539 24.019 -14.749 1.00 63.34 100 GLN A C 1
ATOM 800 O O . GLN A 1 100 ? -1.352 24.277 -15.940 1.00 63.34 100 GLN A O 1
ATOM 805 N N . PRO A 1 101 ? -0.767 24.581 -13.795 1.00 70.62 101 PRO A N 1
ATOM 806 C CA . PRO A 1 101 ? 0.276 25.548 -14.144 1.00 70.62 101 PRO A CA 1
ATOM 807 C C . PRO A 1 101 ? 1.449 24.907 -14.902 1.00 70.62 101 PRO A C 1
ATOM 809 O O . PRO A 1 101 ? 2.048 25.546 -15.762 1.00 70.62 101 PRO A O 1
ATOM 812 N N . VAL A 1 102 ? 1.762 23.635 -14.635 1.00 76.25 102 VAL A N 1
ATOM 813 C CA . VAL A 1 102 ? 2.869 22.929 -15.302 1.00 76.25 102 VAL A CA 1
ATOM 814 C C . VAL A 1 102 ? 2.522 22.626 -16.761 1.00 76.25 102 VAL A C 1
ATOM 816 O O . VAL A 1 102 ? 3.358 22.819 -17.641 1.00 76.25 102 VAL A O 1
ATOM 819 N N . ALA A 1 103 ? 1.279 22.221 -17.038 1.00 77.44 103 ALA A N 1
ATOM 820 C CA . ALA A 1 103 ? 0.807 21.989 -18.401 1.00 77.44 103 ALA A CA 1
ATOM 821 C C . ALA A 1 103 ? 0.833 23.272 -19.253 1.00 77.44 103 ALA A C 1
ATOM 823 O O . ALA A 1 103 ? 1.284 23.236 -20.398 1.00 77.44 103 ALA A O 1
ATOM 824 N N . ALA A 1 104 ? 0.421 24.412 -18.686 1.00 81.31 104 ALA A N 1
ATOM 825 C CA . ALA A 1 104 ? 0.467 25.703 -19.376 1.00 81.31 104 ALA A CA 1
ATOM 826 C C . ALA A 1 104 ? 1.907 26.128 -19.720 1.00 81.31 104 ALA A C 1
ATOM 828 O O . ALA A 1 104 ? 2.167 26.592 -20.830 1.00 81.31 104 ALA A O 1
ATOM 829 N N . MET A 1 105 ? 2.854 25.908 -18.803 1.00 83.50 105 MET A N 1
ATOM 830 C CA . MET A 1 105 ? 4.274 26.210 -19.026 1.00 83.50 105 MET A CA 1
ATOM 831 C C . MET A 1 105 ? 4.917 25.279 -20.064 1.00 83.50 105 MET A C 1
ATOM 833 O O . MET A 1 105 ? 5.712 25.722 -20.886 1.00 83.50 105 MET A O 1
ATOM 837 N N . ALA A 1 106 ? 4.562 23.993 -20.080 1.00 86.25 106 ALA A N 1
ATOM 838 C CA . ALA A 1 106 ? 5.045 23.075 -21.113 1.00 86.25 106 ALA A CA 1
ATOM 839 C C . ALA A 1 106 ? 4.528 23.470 -22.508 1.00 86.25 106 ALA A C 1
ATOM 841 O O . ALA A 1 106 ? 5.276 23.446 -23.485 1.00 86.25 106 ALA A O 1
ATOM 842 N N . MET A 1 107 ? 3.260 23.882 -22.592 1.00 83.75 107 MET A N 1
ATOM 843 C CA . MET A 1 107 ? 2.640 24.322 -23.840 1.00 83.75 107 MET A CA 1
ATOM 844 C C . MET A 1 107 ? 3.239 25.643 -24.343 1.00 83.75 107 MET A C 1
ATOM 846 O O . MET A 1 107 ? 3.469 25.781 -25.542 1.00 83.75 107 MET A O 1
ATOM 850 N N . SER A 1 108 ? 3.565 26.584 -23.449 1.00 85.56 108 SER A N 1
ATOM 851 C CA . SER A 1 108 ? 4.233 27.832 -23.836 1.00 85.56 108 SER A CA 1
ATOM 852 C C . SER A 1 108 ? 5.653 27.588 -24.346 1.00 85.56 108 SER A C 1
ATOM 854 O O . SER A 1 108 ? 6.022 28.155 -25.369 1.00 85.56 108 SER A O 1
ATOM 856 N N . VAL A 1 109 ? 6.422 26.695 -23.713 1.00 90.31 109 VAL A N 1
ATOM 857 C CA . VAL A 1 109 ? 7.761 26.307 -24.191 1.00 90.31 109 VAL A CA 1
ATOM 858 C C . VAL A 1 109 ? 7.683 25.620 -25.555 1.00 90.31 109 VAL A C 1
ATOM 860 O O . VAL A 1 109 ? 8.446 25.970 -26.454 1.00 90.31 109 VAL A O 1
ATOM 863 N N . LEU A 1 110 ? 6.738 24.696 -25.749 1.00 88.25 110 LEU A N 1
ATOM 864 C CA . LEU A 1 110 ? 6.506 24.055 -27.049 1.00 88.25 110 LEU A CA 1
ATOM 865 C C . LEU A 1 110 ? 6.120 25.066 -28.132 1.00 88.25 110 LEU A C 1
ATOM 867 O O . LEU A 1 110 ? 6.619 24.973 -29.251 1.00 88.25 110 LEU A O 1
ATOM 871 N N . LEU A 1 111 ? 5.280 26.050 -27.806 1.00 86.00 111 LEU A N 1
ATOM 872 C CA . LEU A 1 111 ? 4.923 27.131 -28.726 1.00 86.00 111 LEU A CA 1
ATOM 873 C C . LEU A 1 111 ? 6.100 28.066 -29.015 1.00 86.00 111 LEU A C 1
ATOM 875 O O . LEU A 1 111 ? 6.218 28.544 -30.136 1.00 86.00 111 LEU A O 1
ATOM 879 N N . LEU A 1 112 ? 6.990 28.307 -28.055 1.00 85.75 112 LEU A N 1
ATOM 880 C CA . LEU A 1 112 ? 8.172 29.147 -28.261 1.00 85.75 112 LEU A CA 1
ATOM 881 C C . LEU A 1 112 ? 9.200 28.446 -29.158 1.00 85.75 112 LEU A C 1
ATOM 883 O O . LEU A 1 112 ? 9.713 29.047 -30.098 1.00 85.75 112 LEU A O 1
ATOM 887 N N . VAL A 1 113 ? 9.451 27.157 -28.917 1.00 85.75 113 VAL A N 1
ATOM 888 C CA . VAL A 1 113 ? 10.382 26.350 -29.721 1.00 85.75 113 VAL A CA 1
ATOM 889 C C . VAL A 1 113 ? 9.800 26.061 -31.108 1.00 85.75 113 VAL A C 1
ATOM 891 O O . VAL A 1 113 ? 10.464 26.291 -32.116 1.00 85.75 113 VAL A O 1
ATOM 894 N N . GLY A 1 114 ? 8.547 25.607 -31.179 1.00 77.81 114 GLY A N 1
ATOM 895 C CA . GLY A 1 114 ? 7.868 25.291 -32.438 1.00 77.81 114 GLY A CA 1
ATOM 896 C C . GLY A 1 114 ? 7.491 26.532 -33.250 1.00 77.81 114 GLY A C 1
ATOM 897 O O . GLY A 1 114 ? 7.730 26.580 -34.454 1.00 77.81 114 GLY A O 1
ATOM 898 N N . GLY A 1 115 ? 6.956 27.568 -32.601 1.00 74.19 115 GLY A N 1
ATOM 899 C CA . GLY A 1 115 ? 6.595 28.837 -33.239 1.00 74.19 115 GLY A CA 1
ATOM 900 C C . GLY A 1 115 ? 7.811 29.667 -33.651 1.00 74.19 115 GLY A C 1
ATOM 901 O O . GLY A 1 115 ? 7.810 30.248 -34.736 1.00 74.19 115 GLY A O 1
ATOM 902 N N . GLY A 1 116 ? 8.883 29.663 -32.849 1.00 70.94 116 GLY A N 1
ATOM 903 C CA . GLY A 1 116 ? 10.157 30.291 -33.211 1.00 70.94 116 GLY A CA 1
ATOM 904 C C . GLY A 1 116 ? 10.805 29.637 -34.435 1.00 70.94 116 GLY A C 1
ATOM 905 O O . GLY A 1 116 ? 11.238 30.338 -35.350 1.00 70.94 116 GLY A O 1
ATOM 906 N N . ALA A 1 117 ? 10.796 28.301 -34.507 1.00 69.69 117 ALA A N 1
ATOM 907 C CA . ALA A 1 117 ? 11.284 27.569 -35.677 1.00 69.69 117 ALA A CA 1
ATOM 908 C C . ALA A 1 117 ? 10.420 27.814 -36.932 1.00 69.69 117 ALA A C 1
ATOM 910 O O . ALA A 1 117 ? 10.960 27.976 -38.025 1.00 69.69 117 ALA A O 1
ATOM 911 N N . TYR A 1 118 ? 9.093 27.904 -36.787 1.00 63.69 118 TYR A N 1
ATOM 912 C CA . TYR A 1 118 ? 8.177 28.159 -37.905 1.00 63.69 118 TYR A CA 1
ATOM 913 C C . TYR A 1 118 ? 8.353 29.564 -38.509 1.00 63.69 118 TYR A C 1
ATOM 915 O O . TYR A 1 118 ? 8.451 29.711 -39.726 1.00 63.69 118 TYR A O 1
ATOM 923 N N . LEU A 1 119 ? 8.474 30.607 -37.679 1.00 67.44 119 LEU A N 1
ATOM 924 C CA . LEU A 1 119 ? 8.719 31.973 -38.164 1.00 67.44 119 LEU A CA 1
ATOM 925 C C . LEU A 1 119 ? 10.136 32.147 -38.745 1.00 67.44 119 LEU A C 1
ATOM 927 O O . LEU A 1 119 ? 10.319 32.885 -39.717 1.00 67.44 119 LEU A O 1
ATOM 931 N N . GLY A 1 120 ? 11.132 31.439 -38.201 1.00 60.16 120 GLY A N 1
ATOM 932 C CA . GLY A 1 120 ? 12.507 31.457 -38.713 1.00 60.16 120 GLY A CA 1
ATOM 933 C C . GLY A 1 120 ? 12.652 30.870 -40.123 1.00 60.16 120 GLY A C 1
ATOM 934 O O . GLY A 1 120 ? 13.442 31.374 -40.917 1.00 60.16 120 GLY A O 1
ATOM 935 N N . LEU A 1 121 ? 11.854 29.858 -40.478 1.00 61.50 121 LEU A N 1
ATOM 936 C CA . LEU A 1 121 ? 11.876 29.258 -41.820 1.00 61.50 121 LEU A CA 1
ATOM 937 C C . LEU A 1 121 ? 11.067 30.067 -42.850 1.00 61.50 121 LEU A C 1
ATOM 939 O O . LEU A 1 121 ? 11.413 30.087 -44.032 1.00 61.50 121 LEU A O 1
ATOM 943 N N . ASN A 1 122 ? 10.020 30.770 -42.414 1.00 59.47 122 ASN A N 1
ATOM 944 C CA . ASN A 1 122 ? 9.148 31.536 -43.311 1.00 59.47 122 ASN A CA 1
ATOM 945 C C . ASN A 1 122 ? 9.755 32.893 -43.701 1.00 59.47 122 ASN A C 1
ATOM 947 O O . ASN A 1 122 ? 9.636 33.315 -44.851 1.00 59.47 122 ASN A O 1
ATOM 951 N N . THR A 1 123 ? 10.458 33.549 -42.773 1.00 58.34 123 THR A N 1
ATOM 952 C CA . THR A 1 123 ? 11.135 34.835 -43.031 1.00 58.34 123 THR A CA 1
ATOM 953 C C . THR A 1 123 ? 12.267 34.703 -44.053 1.00 58.34 123 THR A C 1
ATOM 955 O O . THR A 1 123 ? 12.453 35.592 -44.882 1.00 58.34 123 THR A O 1
ATOM 958 N N . TRP A 1 124 ? 12.965 33.563 -44.085 1.00 53.59 124 TRP A N 1
ATOM 959 C CA . TRP A 1 124 ? 13.984 33.272 -45.102 1.00 53.59 124 TRP A CA 1
ATOM 960 C C . TRP A 1 124 ? 13.409 33.057 -46.506 1.00 53.59 124 TRP A C 1
ATOM 962 O O . TRP A 1 124 ? 14.078 33.336 -47.497 1.00 53.59 124 TRP A O 1
ATOM 972 N N . ARG A 1 125 ? 12.151 32.616 -46.608 1.00 56.09 125 ARG A N 1
ATOM 973 C CA . ARG A 1 125 ? 11.471 32.380 -47.889 1.00 56.09 125 ARG A CA 1
ATOM 974 C C . ARG A 1 125 ? 10.819 33.644 -48.475 1.00 56.09 125 ARG A C 1
ATOM 976 O O . ARG A 1 125 ? 10.438 33.634 -49.639 1.00 56.09 125 ARG A O 1
ATOM 983 N N . GLN A 1 126 ? 10.713 34.723 -47.693 1.00 53.47 126 GLN A N 1
ATOM 984 C CA . GLN A 1 126 ? 10.174 36.031 -48.104 1.00 53.47 126 GLN A CA 1
ATOM 985 C C . GLN A 1 126 ? 11.247 37.089 -48.406 1.00 53.47 126 GLN A C 1
ATOM 987 O O . GLN A 1 126 ? 10.907 38.202 -48.802 1.00 53.47 126 GLN A O 1
ATOM 992 N N . ALA A 1 127 ? 12.535 36.757 -48.290 1.00 52.22 127 ALA A N 1
ATOM 993 C CA . ALA A 1 127 ? 13.630 37.617 -48.734 1.00 52.22 127 ALA A CA 1
ATOM 994 C C . ALA A 1 127 ? 13.798 37.569 -50.269 1.00 52.22 127 ALA A C 1
ATOM 996 O O . ALA A 1 127 ? 14.860 37.232 -50.784 1.00 52.22 127 ALA A O 1
ATOM 997 N N . GLN A 1 128 ? 12.737 37.898 -51.008 1.00 50.59 128 GLN A N 1
ATOM 998 C CA . GLN A 1 128 ? 12.823 38.225 -52.429 1.00 50.59 128 GLN A CA 1
ATOM 999 C C . GLN A 1 128 ? 13.015 39.750 -52.527 1.00 50.59 128 GLN A C 1
ATOM 1001 O O . GLN A 1 128 ? 12.225 40.486 -51.930 1.00 50.59 128 GLN A O 1
ATOM 1006 N N . PRO A 1 129 ? 14.045 40.271 -53.218 1.00 46.47 129 PRO A N 1
ATOM 1007 C CA . PRO A 1 129 ? 14.246 41.712 -53.307 1.00 46.47 129 PRO A CA 1
ATOM 1008 C C . PRO A 1 129 ? 13.063 42.356 -54.040 1.00 46.47 129 PRO A C 1
ATOM 1010 O O . PRO A 1 129 ? 12.723 41.959 -55.154 1.00 46.47 129 PRO A O 1
ATOM 1013 N N . ALA A 1 130 ? 12.431 43.347 -53.411 1.00 50.47 130 ALA A N 1
ATOM 1014 C CA . ALA A 1 130 ? 11.357 44.123 -54.015 1.00 50.47 130 ALA A CA 1
ATOM 1015 C C . ALA A 1 130 ? 11.903 44.923 -55.209 1.00 50.47 130 ALA A C 1
ATOM 1017 O O . ALA A 1 130 ? 12.531 45.969 -55.043 1.00 50.47 130 ALA A O 1
ATOM 1018 N N . VAL A 1 131 ? 11.667 44.428 -56.424 1.00 48.09 131 VAL A N 1
ATOM 1019 C CA . VAL A 1 131 ? 11.823 45.211 -57.651 1.00 48.09 131 VAL A CA 1
ATOM 1020 C C . VAL A 1 131 ? 10.635 46.168 -57.715 1.00 48.09 131 VAL A C 1
ATOM 1022 O O . VAL A 1 131 ? 9.494 45.749 -57.912 1.00 48.09 131 VAL A O 1
ATOM 1025 N N . ILE A 1 132 ? 10.891 47.462 -57.507 1.00 51.66 132 ILE A N 1
ATOM 1026 C CA . ILE A 1 132 ? 9.892 48.514 -57.708 1.00 51.66 132 ILE A CA 1
ATOM 1027 C C . ILE A 1 132 ? 9.550 48.523 -59.199 1.00 51.66 132 ILE A C 1
ATOM 1029 O O . ILE A 1 132 ? 10.316 49.026 -60.016 1.00 51.66 132 ILE A O 1
ATOM 1033 N N . THR A 1 133 ? 8.410 47.937 -59.551 1.00 48.28 133 THR A N 1
ATOM 1034 C CA . THR A 1 133 ? 7.896 47.945 -60.921 1.00 48.28 133 THR A CA 1
ATOM 1035 C C . THR A 1 133 ? 6.744 48.943 -60.958 1.00 48.28 133 THR A C 1
ATOM 1037 O O . THR A 1 133 ? 5.690 48.711 -60.372 1.00 48.28 133 THR A O 1
ATOM 1040 N N . THR A 1 134 ? 6.963 50.101 -61.581 1.00 55.53 134 THR A N 1
ATOM 1041 C CA . THR A 1 134 ? 5.975 51.178 -61.764 1.00 55.53 134 THR A CA 1
ATOM 1042 C C . THR A 1 134 ? 4.957 50.828 -62.852 1.00 55.53 134 THR A C 1
ATOM 1044 O O . THR A 1 134 ? 4.816 51.544 -63.842 1.00 55.53 134 THR A O 1
ATOM 1047 N N . THR A 1 135 ? 4.249 49.716 -62.689 1.00 58.00 135 THR A N 1
ATOM 1048 C CA . THR A 1 135 ? 3.079 49.374 -63.507 1.00 58.00 135 THR A CA 1
ATOM 1049 C C . THR A 1 135 ? 1.823 49.664 -62.688 1.00 58.00 135 THR A C 1
ATOM 1051 O O . THR A 1 135 ? 1.712 49.149 -61.574 1.00 58.00 135 THR A O 1
ATOM 1054 N N . PRO A 1 136 ? 0.882 50.501 -63.176 1.00 64.12 136 PRO A N 1
ATOM 1055 C CA . PRO A 1 136 ? -0.357 50.780 -62.455 1.00 64.12 136 PRO A CA 1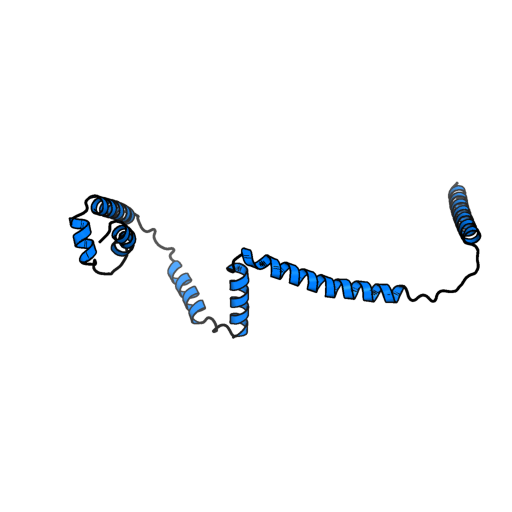
ATOM 1056 C C . PRO A 1 136 ? -1.079 49.465 -62.155 1.00 64.12 136 PRO A C 1
ATOM 1058 O O . PRO A 1 136 ? -1.163 48.614 -63.038 1.00 64.12 136 PRO A O 1
ATOM 1061 N N . ALA A 1 137 ? -1.628 49.309 -60.948 1.00 68.06 137 ALA A N 1
ATOM 1062 C CA . ALA A 1 137 ? -2.315 48.085 -60.516 1.00 68.06 137 ALA A CA 1
ATOM 1063 C C . ALA A 1 137 ? -3.383 47.600 -61.519 1.00 68.06 137 ALA A C 1
ATOM 1065 O O . ALA A 1 137 ? -3.550 46.402 -61.702 1.00 68.06 137 ALA A O 1
ATOM 1066 N N . VAL A 1 138 ? -4.024 48.526 -62.241 1.00 71.94 138 VAL A N 1
ATOM 1067 C CA . VAL A 1 138 ? -4.988 48.228 -63.313 1.00 71.94 138 VAL A CA 1
ATOM 1068 C C . VAL A 1 138 ? -4.340 47.512 -64.501 1.00 71.94 138 VAL A C 1
ATOM 1070 O O . VAL A 1 138 ? -4.926 46.594 -65.049 1.00 71.94 138 VAL A O 1
ATOM 1073 N N . VAL A 1 139 ? -3.122 47.886 -64.901 1.00 77.44 139 VAL A N 1
ATOM 1074 C CA . VAL A 1 139 ? -2.423 47.224 -66.017 1.00 77.44 139 VAL A CA 1
ATOM 1075 C C . VAL A 1 139 ? -2.045 45.798 -65.633 1.00 77.44 139 VAL A C 1
ATOM 1077 O O . VAL A 1 139 ? -2.157 44.899 -66.457 1.00 77.44 139 VAL A O 1
ATOM 1080 N N . HIS A 1 140 ? -1.642 45.582 -64.379 1.00 78.38 140 HIS A N 1
ATOM 1081 C CA . HIS A 1 140 ? -1.324 44.242 -63.897 1.00 78.38 140 HIS A CA 1
ATOM 1082 C C . HIS A 1 140 ? -2.573 43.356 -63.794 1.00 78.38 140 HIS A C 1
ATOM 1084 O O . HIS A 1 140 ? -2.528 42.182 -64.151 1.00 78.38 140 HIS A O 1
ATOM 1090 N N . ASP A 1 141 ? -3.701 43.933 -63.380 1.00 82.31 141 ASP A N 1
ATOM 1091 C CA . ASP A 1 141 ? -4.986 43.236 -63.333 1.00 82.31 141 ASP A CA 1
ATOM 1092 C C . ASP A 1 141 ? -5.491 42.874 -64.742 1.00 82.31 141 ASP A C 1
ATOM 1094 O O . ASP A 1 141 ? -5.885 41.739 -64.999 1.00 82.31 141 ASP A O 1
ATOM 1098 N N . LEU A 1 142 ? -5.357 43.792 -65.706 1.00 84.06 142 LEU A N 1
ATOM 1099 C CA . LEU A 1 142 ? -5.671 43.519 -67.112 1.00 84.06 142 LEU A CA 1
ATOM 1100 C C . LEU A 1 142 ? -4.752 42.448 -67.716 1.00 84.06 142 LEU A C 1
ATOM 1102 O O . LEU A 1 142 ? -5.226 41.597 -68.460 1.00 84.06 142 LEU A O 1
ATOM 1106 N N . GLN A 1 143 ? -3.463 42.443 -67.366 1.00 86.19 143 GLN A N 1
ATOM 1107 C CA . GLN A 1 143 ? -2.530 41.387 -67.779 1.00 86.19 143 GLN A CA 1
ATOM 1108 C C . GLN A 1 143 ? -2.903 40.019 -67.196 1.00 86.19 143 GLN A C 1
ATOM 1110 O O . GLN A 1 143 ? -2.705 38.998 -67.850 1.00 86.19 143 GLN A O 1
ATOM 1115 N N . ASN A 1 144 ? -3.444 39.987 -65.978 1.00 86.94 144 ASN A N 1
ATOM 1116 C CA . ASN A 1 144 ? -3.906 38.754 -65.348 1.00 86.94 144 ASN A CA 1
ATOM 1117 C C . ASN A 1 144 ? -5.209 38.236 -65.980 1.00 86.94 144 ASN A C 1
ATOM 1119 O O . ASN A 1 144 ? -5.396 37.032 -66.144 1.00 86.94 144 ASN A O 1
ATOM 1123 N N . LEU A 1 145 ? -6.118 39.130 -66.366 1.00 89.62 145 LEU A N 1
ATOM 1124 C CA . LEU A 1 145 ? -7.316 38.737 -67.110 1.00 89.62 145 LEU A CA 1
ATOM 1125 C C . LEU A 1 145 ? -6.966 38.231 -68.517 1.00 89.62 145 LEU A C 1
ATOM 1127 O O . LEU A 1 145 ? -7.524 37.225 -68.950 1.00 89.62 145 LEU A O 1
ATOM 1131 N N . ASP A 1 146 ? -6.005 38.866 -69.192 1.00 89.69 146 ASP A N 1
ATOM 1132 C CA . ASP A 1 146 ? -5.532 38.457 -70.520 1.00 89.69 146 ASP A CA 1
ATOM 1133 C C . ASP A 1 146 ? -4.847 37.079 -70.502 1.00 89.69 146 ASP A C 1
ATOM 1135 O O . ASP A 1 146 ? -5.120 36.229 -71.350 1.00 89.69 146 ASP A O 1
ATOM 1139 N N . SER A 1 147 ? -4.016 36.800 -69.491 1.00 88.81 147 SER A N 1
ATOM 1140 C CA . SER A 1 147 ? -3.365 35.491 -69.352 1.00 88.81 147 SER A CA 1
ATOM 1141 C C . SER A 1 147 ? -4.361 34.364 -69.059 1.00 88.81 147 SER A C 1
ATOM 1143 O O . SER A 1 147 ? -4.220 33.267 -69.601 1.00 88.81 147 SER A O 1
ATOM 1145 N N . ASN A 1 148 ? -5.395 34.630 -68.253 1.00 88.50 148 ASN A N 1
ATOM 1146 C CA . ASN A 1 148 ? -6.464 33.663 -68.000 1.00 88.50 148 ASN A CA 1
ATOM 1147 C C . ASN A 1 148 ? -7.317 33.413 -69.250 1.00 88.50 148 ASN A C 1
ATOM 1149 O O . ASN A 1 148 ? -7.676 32.266 -69.509 1.00 88.50 148 ASN A O 1
ATOM 1153 N N . ALA A 1 149 ? -7.603 34.448 -70.044 1.00 89.75 149 ALA A N 1
ATOM 1154 C CA . ALA A 1 149 ? -8.310 34.288 -71.313 1.00 89.75 149 ALA A CA 1
ATOM 1155 C C . ALA A 1 149 ? -7.516 33.404 -72.291 1.00 89.75 149 ALA A C 1
ATOM 1157 O O . ALA A 1 149 ? -8.059 32.439 -72.822 1.00 89.75 149 ALA A O 1
ATOM 1158 N N . GLN A 1 150 ? -6.209 33.646 -72.439 1.00 87.94 150 GLN A N 1
ATOM 1159 C CA . GLN A 1 150 ? -5.342 32.804 -73.275 1.00 87.94 150 GLN A CA 1
ATOM 1160 C C . GLN A 1 150 ? -5.279 31.347 -72.792 1.00 87.94 150 GLN A C 1
ATOM 1162 O O . GLN A 1 150 ? -5.207 30.431 -73.609 1.00 87.94 150 GLN A O 1
ATOM 1167 N N . ALA A 1 151 ? -5.300 31.112 -71.476 1.00 89.31 151 ALA A N 1
ATOM 1168 C CA . ALA A 1 151 ? -5.315 29.758 -70.925 1.00 89.31 151 ALA A CA 1
ATOM 1169 C C . ALA A 1 151 ? -6.616 29.011 -71.264 1.00 89.31 151 ALA A C 1
ATOM 1171 O O . ALA A 1 151 ? -6.577 27.819 -71.564 1.00 89.31 151 ALA A O 1
ATOM 1172 N N . LEU A 1 152 ? -7.756 29.707 -71.251 1.00 89.44 152 LEU A N 1
ATOM 1173 C CA . LEU A 1 152 ? -9.045 29.132 -71.639 1.00 89.44 152 LEU A CA 1
ATOM 1174 C C . LEU A 1 152 ? -9.096 28.822 -73.141 1.00 89.44 152 LEU A C 1
ATOM 1176 O O . LEU A 1 152 ? -9.486 27.714 -73.502 1.00 89.44 152 LEU A O 1
ATOM 1180 N N . ASP A 1 153 ? -8.601 29.722 -73.993 1.00 89.56 153 ASP A N 1
ATOM 1181 C CA . ASP A 1 153 ? -8.512 29.483 -75.442 1.00 89.56 153 ASP A CA 1
ATOM 1182 C C . ASP A 1 153 ? -7.618 28.277 -75.777 1.00 89.56 153 ASP A C 1
ATOM 1184 O O . ASP A 1 153 ? -7.916 27.499 -76.685 1.00 89.56 153 ASP A O 1
ATOM 1188 N N . GLN A 1 154 ? -6.521 28.080 -75.035 1.00 88.25 154 GLN A N 1
ATOM 1189 C CA . GLN A 1 154 ? -5.660 26.904 -75.205 1.00 88.25 154 GLN A CA 1
ATOM 1190 C C . GLN A 1 154 ? -6.383 25.607 -74.844 1.00 88.25 154 GLN A C 1
ATOM 1192 O O . GLN A 1 154 ? -6.238 24.616 -75.556 1.00 88.25 154 GLN A O 1
ATOM 1197 N N . LEU A 1 155 ? -7.161 25.607 -73.760 1.00 89.31 155 LEU A N 1
ATOM 1198 C CA . LEU A 1 155 ? -7.949 24.442 -73.361 1.00 89.31 155 LEU A CA 1
ATOM 1199 C C . LEU A 1 155 ? -9.037 24.127 -74.389 1.00 89.31 155 LEU A C 1
ATOM 1201 O O . LEU A 1 155 ? -9.227 22.959 -74.722 1.00 89.31 155 LEU A O 1
ATOM 1205 N N . GLU A 1 156 ? -9.698 25.149 -74.933 1.00 87.44 156 GLU A N 1
ATOM 1206 C CA . GLU A 1 156 ? -10.715 24.955 -75.966 1.00 87.44 156 GLU A CA 1
ATOM 1207 C C . GLU A 1 156 ? -10.106 24.408 -77.263 1.00 87.44 156 GLU A C 1
ATOM 1209 O O . GLU A 1 156 ? -10.605 23.423 -77.807 1.00 87.44 156 GLU A O 1
ATOM 1214 N N . ASN A 1 157 ? -8.967 24.945 -77.704 1.00 86.56 157 ASN A N 1
ATOM 1215 C CA . ASN A 1 157 ? -8.260 24.442 -78.884 1.00 86.56 157 ASN A CA 1
ATOM 1216 C C . ASN A 1 157 ? -7.776 22.989 -78.710 1.00 86.56 157 ASN A C 1
ATOM 1218 O O . ASN A 1 157 ? -7.858 22.197 -79.646 1.00 86.56 157 ASN A O 1
ATOM 1222 N N . LEU A 1 158 ? -7.309 22.612 -77.513 1.00 85.06 158 LEU A N 1
ATOM 1223 C CA . LEU A 1 158 ? -6.944 21.222 -77.217 1.00 85.06 158 LEU A CA 1
ATOM 1224 C C . LEU A 1 158 ? -8.170 20.302 -77.233 1.00 85.06 158 LEU A C 1
ATOM 1226 O O . LEU A 1 158 ? -8.100 19.221 -77.808 1.00 85.06 158 LEU A O 1
ATOM 1230 N N . SER A 1 159 ? -9.301 20.751 -76.683 1.00 79.75 159 SER A N 1
ATOM 1231 C CA . SER A 1 159 ? -10.544 19.970 -76.698 1.00 79.75 159 SER A CA 1
ATOM 1232 C C . SER A 1 159 ? -11.155 19.821 -78.096 1.00 79.75 159 SER A C 1
ATOM 1234 O O . SER A 1 159 ? -11.729 18.782 -78.403 1.00 79.75 159 SER A O 1
ATOM 1236 N N . GLY A 1 160 ? -10.996 20.822 -78.968 1.00 71.81 160 GLY A N 1
ATOM 1237 C CA . GLY A 1 160 ? -11.464 20.776 -80.356 1.00 71.81 160 GLY A CA 1
ATOM 1238 C C . GLY A 1 160 ? -10.563 19.977 -81.304 1.00 71.81 160 GLY A C 1
ATOM 1239 O O . GLY A 1 160 ? -10.930 19.778 -82.457 1.00 71.81 160 GLY A O 1
ATOM 1240 N N . GLN A 1 161 ? -9.387 19.537 -80.844 1.00 66.38 161 GLN A N 1
ATOM 1241 C CA . GLN A 1 161 ? -8.447 18.706 -81.605 1.00 66.38 161 GLN A CA 1
ATOM 1242 C C . GLN A 1 161 ? -8.624 17.197 -81.319 1.00 66.38 161 GLN A C 1
ATOM 1244 O O . GLN A 1 161 ? -7.927 16.380 -81.919 1.00 66.38 161 GLN A O 1
ATOM 1249 N N . GLU A 1 162 ? -9.548 16.826 -80.421 1.00 58.97 162 GLU A N 1
ATOM 1250 C CA . GLU A 1 162 ? -9.882 15.439 -80.049 1.00 58.97 162 GLU A CA 1
ATOM 1251 C C . GLU A 1 162 ? -11.082 14.830 -80.824 1.00 58.97 162 GLU A C 1
ATOM 1253 O O . GLU A 1 162 ? -11.549 13.755 -80.448 1.00 58.97 162 GLU A O 1
ATOM 1258 N N . ASP A 1 163 ? -11.511 15.443 -81.940 1.00 49.69 163 ASP A N 1
ATOM 1259 C CA . ASP A 1 163 ? -12.416 14.871 -82.968 1.00 49.69 163 ASP A CA 1
ATOM 1260 C C . ASP A 1 163 ? -11.714 14.752 -84.341 1.00 49.69 163 ASP A C 1
ATOM 1262 O O . ASP A 1 163 ? -12.041 13.810 -85.107 1.00 49.69 163 ASP A O 1
#

Secondary structure (DSSP, 8-state):
--HHHHHHHHHHHHH--SPPPHHHHHHHHH-HHHHHHHHHHHHHHHHHHTS-PPPPPTTHHHHHHHHHHHHHSS----HHHHHHHHHHHHHHTS-GGG-HHHHHHHHHHHHHHHHHHHHHHHHHHS----------HHHHHHHHHHHHHHHHHHHHHHHTT--

Radius of gyration: 41.37 Å; chains: 1; bounding box: 45×77×116 Å

Sequence (163 aa):
MTCGMVHSMLPEMLFGSSSMDSAVESHLAECSSCQQQFSDLRQTINLLDGWTVPEPNPYFMTHFETRLSEEWNAPRAGWLARTIDHLRARVVYGSRWKMQPVAAMAMSVLLLVGGGAYLGLNTWRQAQPAVITTTPAVVHDLQNLDSNAQALDQLENLSGQED